Protein AF-A0A410YID1-F1 (afdb_monomer)

Radius of gyration: 14.67 Å; Cα contacts (8 Å, |Δi|>4): 44; chains: 1; bounding box: 30×15×48 Å

Foldseek 3Di:
DDDQDDPVLLVVLLVQLVVLLVVLVVCCVPVVVVVDPCNVVSVVSNVSSVVSVVVSVVSVPD

pLDDT: mean 79.56, std 12.62, range [39.59, 92.69]

Mean predicted aligned error: 7.17 Å

Secondary structure (DSSP, 8-state):
---PPPHHHHHHHHHHHHHHHHHHHHHHHHHTTTT-TTHHHHHHHHHHHHHHHHHHHHTT--

Structure (mmCIF, N/CA/C/O backbone):
data_AF-A0A410YID1-F1
#
_entry.id   AF-A0A410YID1-F1
#
loop_
_atom_site.group_PDB
_atom_site.id
_atom_site.type_symbol
_atom_site.label_atom_id
_atom_site.label_alt_id
_atom_site.label_comp_id
_atom_site.label_asym_id
_atom_site.label_entity_id
_atom_site.label_seq_id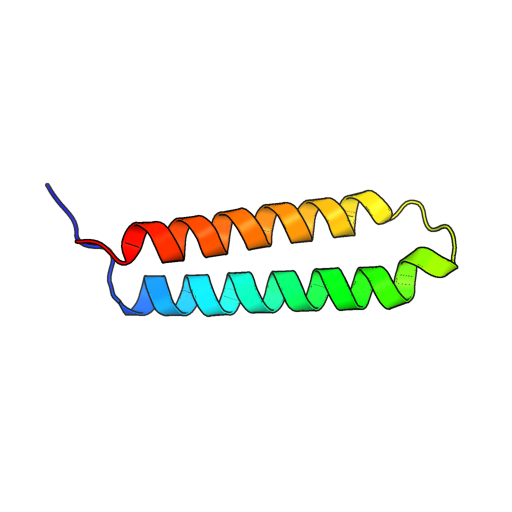
_atom_site.pdbx_PDB_ins_code
_atom_site.Cartn_x
_atom_site.Cartn_y
_atom_site.Cartn_z
_atom_site.occupancy
_atom_site.B_iso_or_equiv
_atom_site.auth_seq_id
_atom_site.auth_comp_id
_atom_site.auth_asym_id
_atom_site.auth_atom_id
_atom_site.pdbx_PDB_model_num
ATOM 1 N N . MET A 1 1 ? -7.597 6.790 29.518 1.00 39.59 1 MET A N 1
ATOM 2 C CA . MET A 1 1 ? -8.391 7.224 28.347 1.00 39.59 1 MET A CA 1
ATOM 3 C C . MET A 1 1 ? -8.114 6.262 27.198 1.00 39.59 1 MET A C 1
ATOM 5 O O . MET A 1 1 ? -7.065 6.357 26.585 1.00 39.59 1 MET A O 1
ATOM 9 N N . ASN A 1 2 ? -8.989 5.280 26.975 1.00 46.28 2 ASN A N 1
ATOM 10 C CA . ASN A 1 2 ? -8.854 4.281 25.909 1.00 46.28 2 ASN A CA 1
ATOM 11 C C . ASN A 1 2 ? -9.872 4.644 24.820 1.00 46.28 2 ASN A C 1
ATOM 13 O O . ASN A 1 2 ? -10.999 4.160 24.847 1.00 46.28 2 ASN A O 1
ATOM 17 N N . GLN A 1 3 ? -9.523 5.601 23.956 1.00 56.97 3 GLN A N 1
ATOM 18 C CA . GLN A 1 3 ? -10.400 6.008 22.859 1.00 56.97 3 GLN A CA 1
ATOM 19 C C . GLN A 1 3 ? -10.370 4.921 21.782 1.00 56.97 3 GLN A C 1
ATOM 21 O O . GLN A 1 3 ? -9.332 4.666 21.175 1.00 56.97 3 GLN A O 1
ATOM 26 N N . SER A 1 4 ? -11.499 4.237 21.601 1.00 67.00 4 SER A N 1
ATOM 27 C CA . SER A 1 4 ? -11.714 3.320 20.488 1.00 67.00 4 SER A CA 1
ATOM 28 C C . SER A 1 4 ? -11.741 4.119 19.189 1.00 67.00 4 SER A C 1
ATOM 30 O O . SER A 1 4 ? -12.407 5.149 19.081 1.00 67.00 4 SER A O 1
ATOM 32 N N . ILE A 1 5 ? -10.983 3.661 18.197 1.00 68.31 5 ILE A N 1
ATOM 33 C CA . ILE A 1 5 ? -10.944 4.313 16.894 1.00 68.31 5 ILE A CA 1
ATOM 34 C C . ILE A 1 5 ? -12.302 4.099 16.206 1.00 68.31 5 ILE A C 1
ATOM 36 O O . ILE A 1 5 ? -12.750 2.954 16.093 1.00 68.31 5 ILE A O 1
ATOM 40 N N . PRO A 1 6 ? -12.989 5.171 15.766 1.00 78.81 6 PRO A N 1
ATOM 41 C CA . PRO A 1 6 ? -14.315 5.056 15.176 1.00 78.81 6 PRO A CA 1
ATOM 42 C C . PRO A 1 6 ? -14.267 4.241 13.879 1.00 78.81 6 PRO A C 1
ATOM 44 O O . PRO A 1 6 ? -13.338 4.366 13.078 1.00 78.81 6 PRO A O 1
ATOM 47 N N . ARG A 1 7 ? -15.292 3.407 13.662 1.00 79.38 7 ARG A N 1
ATOM 48 C CA . ARG A 1 7 ? -15.402 2.498 12.506 1.00 79.38 7 ARG A CA 1
ATOM 49 C C . ARG A 1 7 ? -15.247 3.234 11.168 1.00 79.38 7 ARG A C 1
ATOM 51 O O . ARG A 1 7 ? -14.606 2.706 10.264 1.00 79.38 7 ARG A O 1
ATOM 58 N N . GLU A 1 8 ? -15.751 4.462 11.093 1.00 83.12 8 GLU A N 1
ATOM 59 C CA . GLU A 1 8 ? -15.607 5.371 9.950 1.00 83.12 8 GLU A CA 1
ATOM 60 C C . GLU A 1 8 ? -14.138 5.638 9.594 1.00 83.12 8 GLU A C 1
ATOM 62 O O . GLU A 1 8 ? -13.748 5.525 8.433 1.00 83.12 8 GLU A O 1
ATOM 67 N N . LEU A 1 9 ? -13.282 5.896 10.592 1.00 82.31 9 LEU A N 1
ATOM 68 C CA . LEU A 1 9 ? -11.854 6.136 10.368 1.00 82.31 9 LEU A CA 1
ATOM 69 C C . LEU A 1 9 ? -11.161 4.877 9.835 1.00 82.31 9 LEU A C 1
ATOM 71 O O . LEU A 1 9 ? -10.286 4.961 8.978 1.00 82.31 9 LEU A O 1
ATOM 75 N N . ARG A 1 10 ? -11.579 3.691 10.295 1.00 80.81 10 ARG A N 1
ATOM 76 C CA . ARG A 1 10 ? -11.050 2.417 9.791 1.00 80.81 10 ARG A CA 1
ATOM 77 C C . ARG A 1 10 ? -11.394 2.212 8.318 1.00 80.81 10 ARG A C 1
ATOM 79 O O . ARG A 1 10 ? -10.530 1.801 7.550 1.00 80.81 10 ARG A O 1
ATOM 86 N N . ILE A 1 11 ? -12.643 2.475 7.935 1.00 87.06 11 ILE A N 1
ATOM 87 C CA . ILE A 1 11 ? -13.090 2.359 6.540 1.00 87.06 11 ILE A CA 1
ATOM 88 C C . ILE A 1 11 ? -12.337 3.373 5.677 1.00 87.06 11 ILE A C 1
ATOM 90 O O . ILE A 1 11 ? -11.801 2.994 4.639 1.00 87.06 11 ILE A O 1
ATOM 94 N N . ALA A 1 12 ? -12.206 4.617 6.142 1.00 87.75 12 ALA A N 1
ATOM 95 C CA . ALA A 1 12 ? -11.429 5.640 5.451 1.00 87.75 12 ALA A CA 1
ATOM 96 C C . ALA A 1 12 ? -9.971 5.201 5.225 1.00 87.75 12 ALA A C 1
ATOM 98 O O . ALA A 1 12 ? -9.470 5.325 4.112 1.00 87.75 12 ALA A O 1
ATOM 99 N N . LEU A 1 13 ? -9.309 4.614 6.229 1.00 87.12 13 LEU A N 1
ATOM 100 C CA . LEU A 1 13 ? -7.939 4.099 6.095 1.00 87.12 13 LEU A CA 1
ATOM 101 C C . LEU A 1 13 ? -7.831 2.943 5.089 1.00 87.12 13 LEU A C 1
ATOM 103 O O . LEU A 1 13 ? -6.882 2.901 4.310 1.00 87.12 13 LEU A O 1
ATOM 107 N N . TRP A 1 14 ? -8.808 2.031 5.058 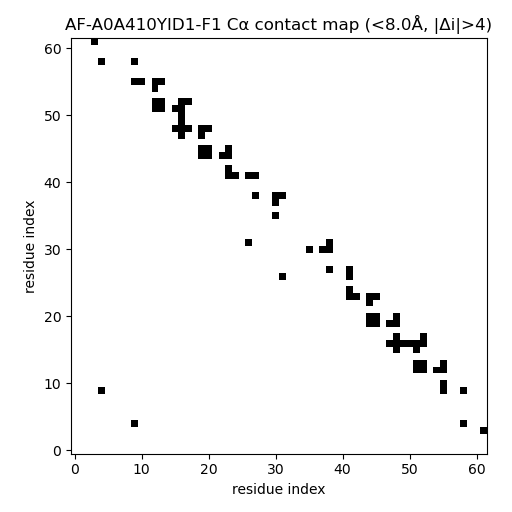1.00 88.75 14 TRP A N 1
ATOM 108 C CA . TRP A 1 14 ? -8.864 0.974 4.041 1.00 88.75 14 TRP A CA 1
ATOM 109 C C . TRP A 1 14 ? -9.018 1.544 2.630 1.00 88.75 14 TRP A C 1
ATOM 111 O O . TRP A 1 14 ? -8.315 1.110 1.718 1.00 88.75 14 TRP A O 1
ATOM 121 N N . VAL A 1 15 ? -9.904 2.528 2.453 1.00 91.50 15 VAL A N 1
ATOM 122 C CA . VAL A 1 15 ? -10.136 3.175 1.155 1.00 91.50 15 VAL A CA 1
ATOM 123 C C . VAL A 1 15 ? -8.888 3.933 0.704 1.00 91.50 15 VAL A C 1
ATOM 125 O O . VAL A 1 15 ? -8.429 3.729 -0.415 1.00 91.50 15 VAL A O 1
ATOM 128 N N . ILE A 1 16 ? -8.291 4.750 1.576 1.00 90.88 16 ILE A N 1
ATOM 129 C CA . ILE A 1 16 ? -7.082 5.527 1.265 1.00 90.88 16 ILE A CA 1
ATOM 130 C C . ILE A 1 16 ? -5.906 4.595 0.950 1.00 90.88 16 ILE A C 1
ATOM 132 O O . ILE A 1 16 ? -5.228 4.785 -0.060 1.00 90.88 16 ILE A O 1
ATOM 136 N N . GLY A 1 17 ? -5.690 3.559 1.767 1.00 89.56 17 GLY A N 1
ATOM 137 C CA . GLY A 1 17 ? -4.655 2.553 1.528 1.00 89.56 17 GLY A CA 1
ATOM 138 C C . GLY A 1 17 ? -4.848 1.816 0.202 1.00 89.56 17 GLY A C 1
ATOM 139 O O . GLY A 1 17 ? -3.892 1.659 -0.555 1.00 89.56 17 GLY A O 1
ATOM 140 N N . GLY A 1 18 ? -6.086 1.432 -0.120 1.00 89.00 18 GLY A N 1
ATOM 141 C CA . GLY A 1 18 ? -6.427 0.806 -1.397 1.00 89.00 18 GLY A CA 1
ATOM 142 C C . GLY A 1 18 ? -6.179 1.723 -2.596 1.00 89.00 18 GLY A C 1
ATOM 143 O O . GLY A 1 18 ? -5.554 1.302 -3.567 1.00 89.00 18 GLY A O 1
ATOM 144 N N . VAL A 1 19 ? -6.597 2.990 -2.521 1.00 92.69 19 VAL A N 1
ATOM 145 C CA . VAL A 1 19 ? -6.371 3.980 -3.590 1.00 92.69 19 VAL A CA 1
ATOM 146 C C . VAL A 1 19 ? -4.877 4.218 -3.813 1.00 92.69 19 VAL A C 1
ATOM 148 O O . VAL A 1 19 ? -4.427 4.219 -4.958 1.00 92.69 19 VAL A O 1
ATOM 151 N N . LEU A 1 20 ? -4.091 4.357 -2.741 1.00 89.75 20 LEU A N 1
ATOM 152 C CA . LEU A 1 20 ? -2.634 4.495 -2.828 1.00 89.75 20 LEU A CA 1
ATOM 153 C C . LEU A 1 20 ? -1.979 3.272 -3.480 1.00 89.75 20 LEU A C 1
ATOM 155 O O . LEU A 1 20 ? -1.086 3.435 -4.309 1.00 89.75 20 LEU A O 1
ATOM 159 N N . ALA A 1 21 ? -2.440 2.061 -3.154 1.00 88.75 21 ALA A N 1
ATOM 160 C CA . ALA A 1 21 ? -1.940 0.835 -3.769 1.00 88.75 21 ALA A CA 1
ATOM 161 C C . ALA A 1 21 ? -2.264 0.776 -5.273 1.00 88.75 21 ALA A C 1
ATOM 163 O O . ALA A 1 21 ? -1.384 0.470 -6.076 1.00 88.75 21 ALA A O 1
ATOM 164 N N . VAL A 1 22 ? -3.492 1.129 -5.672 1.00 91.38 22 VAL A N 1
ATOM 165 C CA . VAL A 1 22 ? -3.883 1.195 -7.092 1.00 91.38 22 VAL A CA 1
ATOM 166 C C . VAL A 1 22 ? -3.045 2.233 -7.833 1.00 91.38 22 VAL A C 1
ATOM 168 O O . VAL A 1 22 ? -2.516 1.935 -8.901 1.00 91.38 22 VAL A O 1
ATOM 171 N N . LEU A 1 23 ? -2.858 3.422 -7.256 1.00 88.94 23 LEU A N 1
ATOM 172 C CA . LEU A 1 23 ? -2.001 4.455 -7.836 1.00 88.94 23 LEU A CA 1
ATOM 173 C C . LEU A 1 23 ? -0.560 3.973 -7.984 1.00 88.94 23 LEU A C 1
ATOM 175 O O . LEU A 1 23 ? 0.039 4.216 -9.028 1.00 88.94 23 LEU A O 1
ATOM 179 N N . ALA A 1 24 ? -0.012 3.268 -6.995 1.00 87.94 24 ALA A N 1
ATOM 180 C CA . ALA A 1 24 ? 1.334 2.717 -7.086 1.00 87.94 24 ALA A CA 1
ATOM 181 C C . ALA A 1 24 ? 1.463 1.699 -8.229 1.00 87.94 24 ALA A C 1
ATOM 183 O O . ALA A 1 24 ? 2.433 1.755 -8.981 1.00 87.94 24 ALA A O 1
ATOM 184 N N . VAL A 1 25 ? 0.476 0.813 -8.405 1.00 88.12 25 VAL A N 1
ATOM 185 C CA . VAL A 1 25 ? 0.462 -0.175 -9.498 1.00 88.12 25 VAL A CA 1
ATOM 186 C C . VAL A 1 25 ? 0.319 0.508 -10.855 1.00 88.12 25 VAL A C 1
ATOM 188 O O . VAL A 1 25 ? 1.082 0.206 -11.765 1.00 88.12 25 VAL A O 1
ATOM 191 N N . VAL A 1 26 ? -0.607 1.457 -10.998 1.00 88.69 26 VAL A N 1
ATOM 192 C CA . VAL A 1 26 ? -0.818 2.191 -12.256 1.00 88.69 26 VAL A CA 1
ATOM 193 C C . VAL A 1 26 ? 0.437 2.972 -12.644 1.00 88.69 26 VAL A C 1
ATOM 195 O O . VAL A 1 26 ? 0.894 2.871 -13.779 1.00 88.69 26 VAL A O 1
A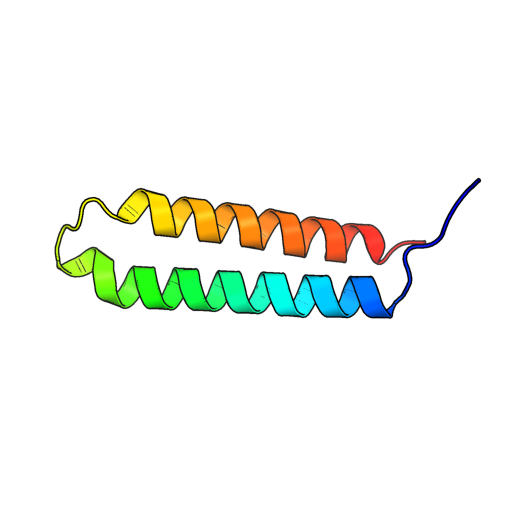TOM 198 N N . ASN A 1 27 ? 1.045 3.687 -11.693 1.00 84.56 27 ASN A N 1
ATOM 199 C CA . ASN A 1 27 ? 2.307 4.388 -11.924 1.00 84.56 27 ASN A CA 1
ATOM 200 C C . ASN A 1 27 ? 3.446 3.403 -12.226 1.00 84.56 27 ASN A C 1
ATOM 202 O O . ASN A 1 27 ? 4.239 3.661 -13.119 1.00 84.56 27 ASN A O 1
ATOM 206 N N . GLY A 1 28 ? 3.505 2.254 -11.551 1.00 83.00 28 GLY A N 1
ATOM 207 C CA . GLY A 1 28 ? 4.489 1.208 -11.828 1.00 83.00 28 GLY A CA 1
ATOM 208 C C . GLY A 1 28 ? 4.342 0.560 -13.203 1.00 83.00 28 GLY A C 1
ATOM 209 O O . GLY A 1 28 ? 5.337 0.223 -13.824 1.00 83.00 28 GLY A O 1
ATOM 210 N N . VAL A 1 29 ? 3.129 0.410 -13.727 1.00 83.12 29 VAL A N 1
ATOM 211 C CA . VAL A 1 29 ? 2.928 -0.140 -15.076 1.00 83.12 29 VAL A CA 1
ATOM 212 C C . VAL A 1 29 ? 3.222 0.911 -16.151 1.00 83.12 29 VAL A C 1
ATOM 214 O O . VAL A 1 29 ? 3.772 0.571 -17.195 1.00 83.12 29 VAL A O 1
ATOM 217 N N . LEU A 1 30 ? 2.887 2.180 -15.897 1.00 80.56 30 LEU A N 1
ATOM 218 C CA . LEU A 1 30 ? 3.022 3.258 -16.881 1.00 80.56 30 LEU A CA 1
ATOM 219 C C . LEU A 1 30 ? 4.412 3.912 -16.914 1.00 80.56 30 LEU A C 1
ATOM 221 O O . LEU A 1 30 ? 4.870 4.262 -17.992 1.00 80.56 30 LEU A O 1
ATOM 225 N N . LEU A 1 31 ? 5.081 4.093 -15.768 1.00 70.44 31 LEU A N 1
ATOM 226 C CA . LEU A 1 3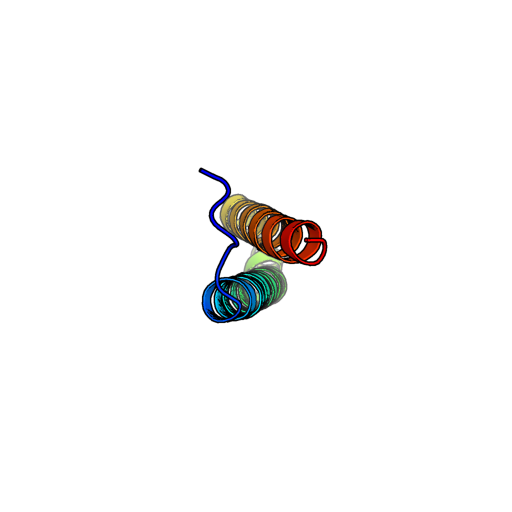1 ? 6.314 4.901 -15.652 1.00 70.44 31 LEU A CA 1
ATOM 227 C C . LEU A 1 31 ? 7.610 4.083 -15.610 1.00 70.44 31 LEU A C 1
ATOM 229 O O . LEU A 1 31 ? 8.697 4.637 -15.788 1.00 70.44 31 LEU A O 1
ATOM 233 N N . LEU A 1 32 ? 7.513 2.783 -15.333 1.00 68.00 32 LEU A N 1
ATOM 234 C CA . LEU A 1 32 ? 8.657 1.874 -15.267 1.00 68.00 32 LEU A CA 1
ATOM 235 C C . LEU A 1 32 ? 9.265 1.509 -16.642 1.00 68.00 32 LEU A C 1
ATOM 237 O O . LEU A 1 32 ? 10.483 1.340 -16.689 1.00 68.00 32 LEU A O 1
ATOM 241 N N . PRO A 1 33 ? 8.506 1.416 -17.759 1.00 68.81 33 PRO A N 1
ATOM 242 C CA . PRO A 1 33 ? 9.101 1.121 -19.063 1.00 68.81 33 PRO A CA 1
ATOM 243 C C . PRO A 1 33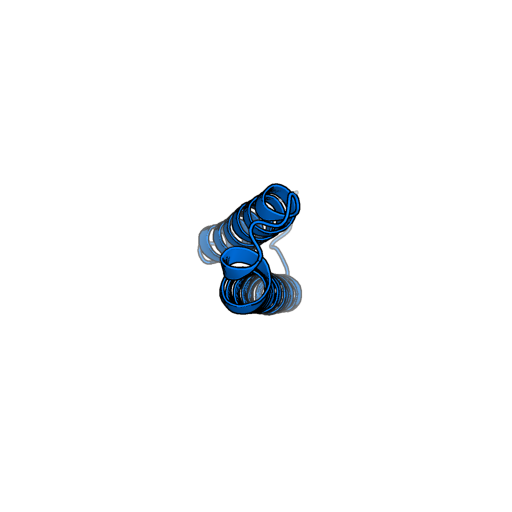 ? 9.943 2.271 -19.632 1.00 68.81 33 PRO A C 1
ATOM 245 O O . PRO A 1 33 ? 10.877 2.009 -20.383 1.00 68.81 33 PRO A O 1
ATOM 248 N N . ASP A 1 34 ? 9.667 3.520 -19.248 1.00 71.25 34 ASP A N 1
ATOM 249 C CA . ASP A 1 34 ? 10.390 4.696 -19.757 1.00 71.25 34 ASP A CA 1
ATOM 250 C C . ASP A 1 34 ? 11.749 4.934 -19.073 1.00 71.25 34 ASP A C 1
ATOM 252 O O . ASP A 1 34 ? 12.433 5.911 -19.373 1.00 71.25 34 ASP A O 1
ATOM 256 N N . GLY A 1 35 ? 12.158 4.069 -18.133 1.00 66.94 35 GLY A N 1
ATOM 257 C CA . GLY A 1 35 ? 13.399 4.265 -17.375 1.00 66.94 35 GLY A CA 1
ATOM 258 C C . GLY A 1 35 ? 13.386 5.555 -16.549 1.00 66.94 35 GLY A C 1
ATOM 259 O O . GLY A 1 35 ? 14.435 6.149 -16.315 1.00 66.94 35 GLY A O 1
ATOM 260 N N . SER A 1 36 ? 12.197 6.018 -16.148 1.00 64.12 36 SER A N 1
ATOM 261 C CA . SER A 1 36 ? 12.047 7.296 -15.460 1.00 64.12 36 SER A CA 1
ATOM 262 C C . SER A 1 36 ? 12.625 7.242 -14.042 1.00 64.12 36 SER A C 1
ATOM 264 O O . SER A 1 36 ? 12.367 6.308 -13.276 1.00 64.12 36 SER A O 1
ATOM 266 N N . ASP A 1 37 ? 13.336 8.302 -13.648 1.00 73.81 37 ASP A N 1
ATOM 267 C CA . ASP A 1 37 ? 13.873 8.507 -12.293 1.00 73.81 37 ASP A CA 1
ATOM 268 C C . ASP A 1 37 ? 12.788 8.527 -11.200 1.00 73.81 37 ASP A C 1
ATOM 270 O O . ASP A 1 37 ? 13.102 8.640 -10.024 1.00 73.81 37 ASP A O 1
ATOM 274 N N . ASN A 1 38 ? 11.509 8.388 -11.552 1.00 74.81 38 ASN A N 1
ATOM 275 C CA . ASN A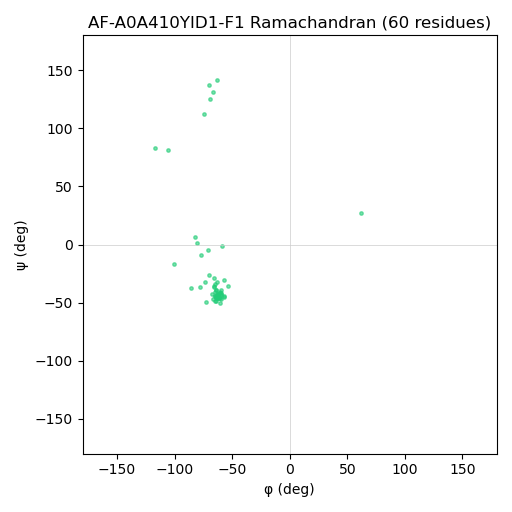 1 38 ? 10.347 8.478 -10.671 1.00 74.81 38 ASN A CA 1
ATOM 276 C C . ASN A 1 38 ? 10.035 7.182 -9.897 1.00 74.81 38 ASN A C 1
ATOM 278 O O . ASN A 1 38 ? 9.018 7.106 -9.206 1.00 74.81 38 ASN A O 1
ATOM 282 N N . TRP A 1 39 ? 10.890 6.156 -9.968 1.00 81.88 39 TRP A N 1
ATOM 283 C CA . TRP A 1 39 ? 10.699 4.884 -9.252 1.00 81.88 39 TRP A CA 1
ATOM 284 C C . TRP A 1 39 ? 10.564 5.055 -7.727 1.00 81.88 39 TRP A C 1
ATOM 286 O O . TRP A 1 39 ? 9.824 4.310 -7.081 1.00 81.88 39 TRP A O 1
ATOM 296 N N . TRP A 1 40 ? 11.208 6.074 -7.146 1.00 84.75 40 TRP A N 1
ATOM 297 C CA . TRP A 1 40 ? 11.079 6.405 -5.723 1.00 84.75 40 TRP A CA 1
ATOM 298 C C . TRP A 1 40 ? 9.651 6.823 -5.348 1.00 84.75 40 TRP A C 1
ATOM 300 O O . TRP A 1 40 ? 9.199 6.479 -4.257 1.00 84.75 40 TRP A O 1
ATOM 310 N N . ILE A 1 41 ? 8.905 7.470 -6.254 1.00 84.19 41 ILE A N 1
ATOM 311 C CA . ILE A 1 41 ? 7.497 7.848 -6.038 1.00 84.19 41 ILE A CA 1
ATOM 312 C C . ILE A 1 41 ? 6.648 6.588 -5.855 1.00 84.19 41 ILE A C 1
ATOM 314 O O . ILE A 1 41 ? 5.839 6.506 -4.930 1.00 84.19 41 ILE A O 1
ATOM 318 N N . ILE A 1 42 ? 6.870 5.574 -6.695 1.00 85.44 42 ILE A N 1
ATOM 319 C CA . ILE A 1 42 ? 6.154 4.294 -6.629 1.00 85.44 42 ILE A CA 1
ATOM 320 C C . ILE A 1 42 ? 6.431 3.600 -5.289 1.00 85.44 42 ILE A C 1
ATOM 322 O O . ILE A 1 42 ? 5.502 3.123 -4.634 1.00 85.44 42 ILE A O 1
ATOM 326 N N . ILE A 1 43 ? 7.689 3.597 -4.837 1.00 87.19 43 ILE A N 1
ATOM 327 C CA . ILE A 1 43 ? 8.061 3.023 -3.537 1.00 87.19 43 ILE A CA 1
ATOM 328 C C . ILE A 1 43 ? 7.424 3.797 -2.382 1.00 87.19 43 ILE A C 1
ATOM 330 O O . ILE A 1 43 ? 6.871 3.179 -1.472 1.00 87.19 43 ILE A O 1
ATOM 334 N N . SER A 1 44 ? 7.440 5.132 -2.411 1.00 87.31 44 SER A N 1
ATOM 335 C CA . SER A 1 44 ? 6.792 5.952 -1.381 1.00 87.31 44 SER A CA 1
ATOM 336 C C . SER A 1 44 ? 5.284 5.689 -1.293 1.00 87.31 44 SER A C 1
ATOM 338 O O . SER A 1 44 ? 4.740 5.605 -0.187 1.00 87.31 44 SER A O 1
ATOM 340 N N . LEU A 1 45 ? 4.614 5.502 -2.435 1.00 87.62 45 LEU A N 1
ATOM 341 C CA . LEU A 1 45 ? 3.192 5.153 -2.495 1.00 87.62 45 LEU A CA 1
ATOM 342 C C . LEU A 1 45 ? 2.930 3.746 -1.938 1.00 87.62 45 LEU A C 1
ATOM 344 O O . LEU A 1 45 ? 2.002 3.569 -1.147 1.00 87.62 45 LEU A O 1
ATOM 348 N N . LEU A 1 46 ? 3.776 2.767 -2.277 1.00 87.38 46 LEU A N 1
ATOM 349 C CA . LEU A 1 46 ? 3.689 1.402 -1.748 1.00 87.38 46 LEU A CA 1
ATOM 350 C C . LEU A 1 46 ? 3.848 1.375 -0.227 1.00 87.38 46 LEU A C 1
ATOM 352 O O . LEU A 1 46 ? 2.992 0.821 0.464 1.00 87.38 46 LEU A O 1
ATOM 356 N N . VAL A 1 47 ? 4.890 2.017 0.305 1.00 91.81 47 VAL A N 1
ATOM 357 C CA . VAL A 1 47 ? 5.134 2.089 1.754 1.00 91.81 47 VAL A CA 1
ATOM 358 C C . VAL A 1 47 ? 3.965 2.777 2.460 1.00 91.81 47 VAL A C 1
ATOM 360 O O . VAL A 1 47 ? 3.445 2.245 3.442 1.00 91.81 47 VAL A O 1
ATOM 363 N N . SER A 1 48 ? 3.486 3.907 1.930 1.00 89.50 48 SER A N 1
ATOM 364 C CA . SER A 1 48 ? 2.337 4.625 2.500 1.00 89.50 48 SER A CA 1
ATOM 365 C C . SER A 1 48 ? 1.067 3.771 2.494 1.00 89.50 48 SER A C 1
ATOM 367 O O . SER A 1 48 ? 0.353 3.729 3.498 1.00 89.50 48 SER A O 1
ATOM 369 N N . SER A 1 49 ? 0.809 3.032 1.408 1.00 89.75 49 SER A N 1
ATOM 370 C CA . SER A 1 49 ? -0.329 2.108 1.320 1.00 89.75 49 SER A CA 1
ATOM 371 C C . SER A 1 49 ? -0.231 0.989 2.363 1.00 89.75 49 SER A C 1
ATOM 373 O O . SER A 1 49 ? -1.201 0.722 3.073 1.00 89.75 49 SER A O 1
ATOM 375 N N . GLY A 1 50 ? 0.960 0.405 2.534 1.00 87.56 50 GLY A N 1
ATOM 376 C CA . GLY A 1 50 ? 1.226 -0.658 3.498 1.00 87.56 50 GLY A CA 1
ATOM 3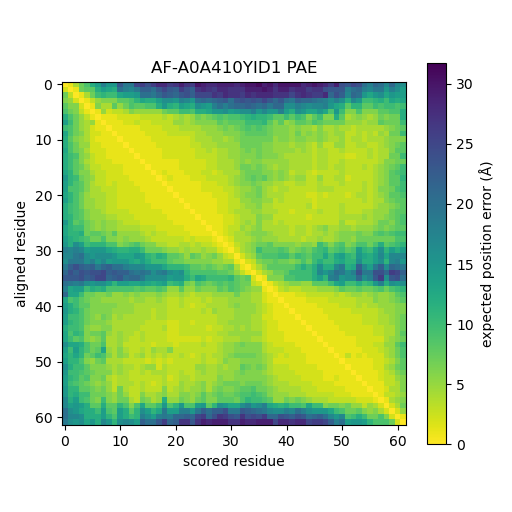77 C C . GLY A 1 50 ? 1.033 -0.201 4.941 1.00 87.56 50 GLY A C 1
ATOM 378 O O . GLY A 1 50 ? 0.396 -0.906 5.723 1.00 87.56 50 GLY A O 1
ATOM 379 N N . VAL A 1 51 ? 1.503 0.998 5.293 1.00 90.12 51 VAL A N 1
ATOM 380 C CA . VAL A 1 51 ? 1.281 1.584 6.625 1.00 90.12 51 VAL A CA 1
ATOM 381 C C . VAL A 1 51 ? -0.212 1.815 6.869 1.00 90.12 51 VAL A C 1
ATOM 383 O O . VAL A 1 51 ? -0.726 1.416 7.915 1.00 90.12 51 VAL A O 1
ATOM 386 N N . CYS A 1 52 ? -0.929 2.383 5.896 1.00 87.12 52 CYS A N 1
ATOM 387 C CA . CYS A 1 52 ? -2.367 2.643 6.003 1.00 87.12 52 CYS A CA 1
ATOM 388 C C . CYS A 1 52 ? -3.164 1.343 6.225 1.00 87.12 52 CYS A C 1
ATOM 390 O O . CYS A 1 52 ? -3.970 1.247 7.155 1.00 87.12 52 CYS A O 1
ATOM 392 N N . LEU A 1 53 ? -2.864 0.312 5.428 1.00 84.88 53 LEU A N 1
ATOM 393 C CA . LEU A 1 53 ? -3.473 -1.016 5.528 1.00 84.88 53 LEU A CA 1
ATOM 394 C C . LEU A 1 53 ? -3.120 -1.711 6.845 1.00 84.88 53 LEU A C 1
ATOM 396 O O . LEU A 1 53 ? -3.993 -2.301 7.479 1.00 84.88 53 LEU A O 1
ATOM 400 N N . THR A 1 54 ? -1.869 -1.604 7.297 1.00 86.88 54 THR A N 1
ATOM 401 C CA . THR A 1 54 ? -1.423 -2.199 8.563 1.00 86.88 54 THR A CA 1
ATOM 402 C C . THR A 1 54 ? -2.156 -1.563 9.736 1.00 86.88 54 THR A C 1
ATOM 404 O O . THR A 1 54 ? -2.726 -2.291 10.544 1.00 86.88 54 THR A O 1
ATOM 407 N N . ILE A 1 55 ? -2.231 -0.227 9.803 1.00 84.38 55 ILE A N 1
ATOM 408 C CA . ILE A 1 55 ? -2.965 0.497 10.856 1.00 84.38 55 ILE A CA 1
ATOM 409 C C . ILE A 1 55 ? -4.447 0.106 10.848 1.00 84.38 55 ILE A C 1
ATOM 411 O O . ILE A 1 55 ? -5.027 -0.126 11.911 1.00 84.38 55 ILE A O 1
ATOM 415 N N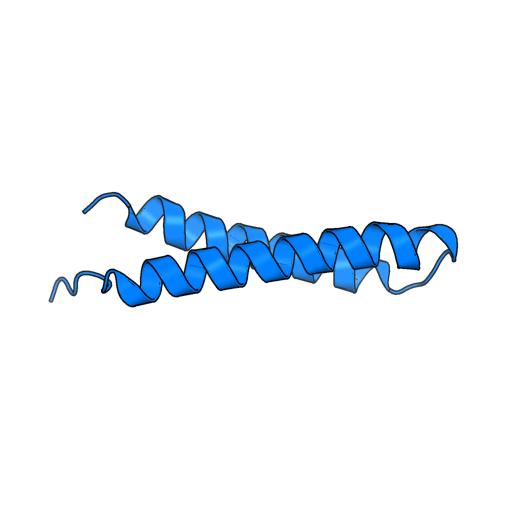 . ALA A 1 56 ? -5.061 -0.006 9.669 1.00 78.25 56 ALA A N 1
ATOM 416 C CA . ALA A 1 56 ? -6.450 -0.436 9.544 1.00 78.25 56 ALA A CA 1
ATOM 417 C C . ALA A 1 56 ? -6.656 -1.901 9.988 1.00 78.25 56 ALA A C 1
ATOM 419 O O . ALA A 1 56 ? -7.673 -2.228 10.611 1.00 78.25 56 ALA A O 1
ATOM 420 N N . ALA A 1 57 ? -5.683 -2.776 9.717 1.00 80.00 57 ALA A N 1
ATOM 421 C CA . ALA A 1 57 ? -5.706 -4.185 10.092 1.00 80.00 57 ALA A CA 1
ATOM 422 C C . ALA A 1 57 ? -5.501 -4.396 11.601 1.00 80.00 57 ALA A C 1
ATOM 424 O O . ALA A 1 57 ? -6.314 -5.079 12.227 1.00 80.00 5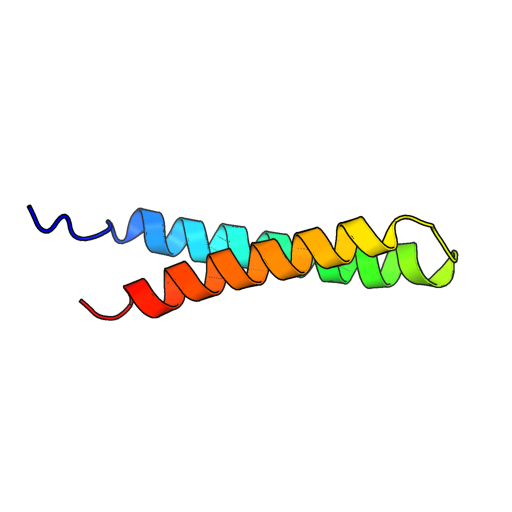7 ALA A O 1
ATOM 425 N N . VAL A 1 58 ? -4.487 -3.779 12.225 1.00 80.75 58 VAL A N 1
ATOM 426 C CA . VAL A 1 58 ? -4.272 -3.910 13.682 1.00 80.75 58 VAL A CA 1
ATOM 427 C C . VAL A 1 58 ? -5.395 -3.271 14.500 1.00 80.75 58 VAL A C 1
ATOM 429 O O . VAL A 1 58 ? -5.740 -3.793 15.558 1.00 80.75 58 VAL A O 1
ATOM 432 N N . ASN A 1 59 ? -6.063 -2.235 13.982 1.00 65.69 59 ASN A N 1
ATOM 433 C CA . ASN A 1 59 ? -7.272 -1.686 14.608 1.00 65.69 59 ASN A CA 1
ATOM 434 C C . ASN A 1 59 ? -8.510 -2.583 14.517 1.00 65.69 59 ASN A C 1
ATOM 436 O O . ASN A 1 59 ? -9.554 -2.248 15.070 1.00 65.69 59 ASN A O 1
ATOM 440 N N . THR A 1 60 ? -8.445 -3.715 13.815 1.00 57.91 60 THR A N 1
ATOM 441 C CA . THR A 1 60 ? -9.595 -4.625 13.704 1.00 57.91 60 THR A CA 1
ATOM 442 C C . THR A 1 60 ? -9.801 -5.463 14.973 1.00 57.91 60 THR A C 1
ATOM 444 O O . THR A 1 60 ? -10.849 -6.087 15.125 1.00 57.91 60 THR A O 1
ATOM 447 N N . LYS A 1 61 ? -8.858 -5.436 15.923 1.00 49.22 61 LYS A N 1
ATOM 448 C CA . LYS A 1 61 ? -8.968 -6.134 17.208 1.00 49.22 61 LYS A CA 1
ATOM 449 C C . LYS A 1 61 ? -8.970 -5.155 18.381 1.00 49.22 61 LYS A C 1
ATOM 451 O O . LYS A 1 61 ? -7.928 -4.954 18.998 1.00 49.22 61 LYS A O 1
ATOM 456 N N . ARG A 1 62 ? -10.128 -4.580 18.703 1.00 43.50 62 ARG A N 1
ATOM 457 C CA . ARG A 1 62 ? -10.514 -4.193 20.072 1.00 43.50 62 ARG A CA 1
ATOM 458 C C . ARG A 1 62 ? -11.987 -3.831 20.124 1.00 43.50 62 ARG A C 1
ATOM 460 O O . ARG A 1 62 ? -12.395 -2.944 19.346 1.00 43.50 62 ARG A O 1
#

Sequence (62 aa):
MNQSIPRELRIALWVIGGVLAVLAVVNGVLLLPDGSDNWWIIISLLVSSGVCLTIAAVNTKR

Nearest PDB structures (foldseek):
  6h2f-assembly1_A  TM=8.019E-01  e=2.912E+00  Aeromonas hydrophila subsp. hydrophila AL09-71
  7a0g-assembly1_JJJ  TM=6.797E-01  e=3.290E+00  Serratia marcescens
  6grj-assembly1_B  TM=6.338E-01  e=4.466E+00  Aeromonas hydrophila

Solvent-accessible surface area (backbone atoms only — not comparable to full-atom values): 3456 Å² total; per-residue (Å²): 138,86,81,76,79,55,69,66,59,40,52,49,28,44,51,51,15,49,52,32,40,51,50,21,50,53,46,48,68,68,44,55,82,74,70,46,90,59,59,63,58,35,50,52,30,42,52,52,14,51,52,32,39,47,58,34,53,64,64,70,74,124